Protein AF-A0A3D5SKZ5-F1 (afdb_monomer)

pLDDT: mean 75.25, std 22.49, 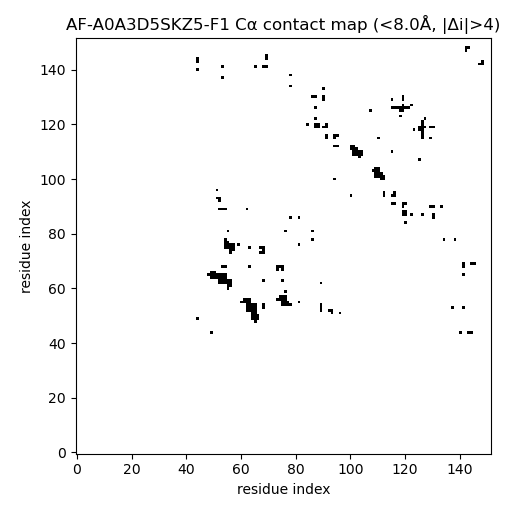range [33.94, 95.69]

Secondary structure (DSSP, 8-state):
----------------------------------TT-----PPPPPHHHHTSEEEEBTTSSSEEEHHHHH-TTS-B--TTTS-HHHHHHHHHHHHHH-TT-EEEETTTEEEEHHHHHHHHHTT-HHHHHHHHHHHHHHHHHHHHHTT-----

Structure (mmCIF, N/CA/C/O backbone):
data_AF-A0A3D5SKZ5-F1
#
_entry.id   AF-A0A3D5SKZ5-F1
#
loop_
_atom_site.group_PDB
_atom_site.id
_atom_site.type_symbol
_atom_site.label_atom_id
_atom_site.label_alt_id
_atom_site.label_comp_id
_atom_site.label_asym_id
_atom_site.label_entity_id
_atom_site.label_seq_id
_atom_site.pdbx_PDB_ins_code
_atom_site.Cartn_x
_atom_site.Cartn_y
_atom_site.Cartn_z
_atom_site.occupancy
_atom_site.B_iso_or_equiv
_atom_site.auth_seq_id
_atom_site.auth_comp_id
_atom_site.auth_asym_id
_atom_site.auth_atom_id
_atom_site.pdbx_PDB_model_num
ATOM 1 N N . MET A 1 1 ? -40.584 -4.661 64.221 1.00 37.25 1 MET A N 1
ATOM 2 C CA . MET A 1 1 ? -41.066 -5.742 65.112 1.00 37.25 1 MET A CA 1
ATOM 3 C C . MET A 1 1 ? -40.933 -7.055 64.341 1.00 37.25 1 MET A C 1
ATOM 5 O O . MET A 1 1 ? -41.457 -7.112 63.242 1.00 37.25 1 MET A O 1
ATOM 9 N N . ALA A 1 2 ? -39.900 -7.861 64.637 1.00 41.97 2 ALA A N 1
ATOM 10 C CA . ALA A 1 2 ? -39.945 -9.135 65.396 1.00 41.97 2 ALA A CA 1
ATOM 11 C C . ALA A 1 2 ? -40.747 -10.231 64.647 1.00 41.97 2 ALA A C 1
ATOM 13 O O . ALA A 1 2 ? -41.924 -10.029 64.391 1.00 41.97 2 ALA A O 1
ATOM 14 N N . THR A 1 3 ? -40.194 -11.376 64.215 1.00 48.59 3 THR A N 1
ATOM 15 C CA . THR A 1 3 ? -39.529 -12.460 64.987 1.00 48.59 3 THR A CA 1
ATOM 16 C C . THR A 1 3 ? -38.771 -13.428 64.025 1.00 48.59 3 THR A C 1
ATOM 18 O O . THR A 1 3 ? -39.201 -13.615 62.894 1.00 48.59 3 THR A O 1
ATOM 21 N N . SER A 1 4 ? -37.510 -13.820 64.297 1.00 44.94 4 SER A N 1
ATOM 22 C CA . SER A 1 4 ? -37.017 -15.093 64.916 1.00 44.94 4 SER A CA 1
ATOM 23 C C . SER A 1 4 ? -36.942 -16.322 63.965 1.00 44.94 4 SER A C 1
ATOM 25 O O . SER A 1 4 ? -37.966 -16.826 63.537 1.00 44.94 4 SER A O 1
ATOM 27 N N . SER A 1 5 ? -35.747 -16.739 63.488 1.00 42.72 5 SER A N 1
ATOM 28 C CA . SER A 1 5 ? -34.906 -17.902 63.933 1.00 42.72 5 SER A CA 1
ATOM 29 C C . SER A 1 5 ? -35.635 -19.265 64.031 1.00 42.72 5 SER A C 1
ATOM 31 O O . SER A 1 5 ? -36.656 -19.347 64.697 1.00 42.72 5 SER A O 1
ATOM 33 N N . THR A 1 6 ? -35.167 -20.408 63.479 1.00 45.56 6 THR A N 1
ATOM 34 C CA . THR A 1 6 ? -34.155 -21.357 64.053 1.00 45.56 6 THR A CA 1
ATOM 35 C C . THR A 1 6 ? -34.063 -22.617 63.129 1.00 45.56 6 THR A C 1
ATOM 37 O O . THR A 1 6 ? -35.098 -23.180 62.806 1.00 45.56 6 THR A O 1
ATOM 40 N N . LYS A 1 7 ? -32.949 -22.993 62.467 1.00 40.06 7 LYS A N 1
ATOM 41 C CA . LYS A 1 7 ? -31.819 -23.911 62.823 1.00 40.06 7 LYS A CA 1
ATOM 42 C C . LYS A 1 7 ? -32.137 -25.398 63.157 1.00 40.06 7 LYS A C 1
ATOM 44 O O . LYS A 1 7 ? -32.598 -25.674 64.255 1.00 40.06 7 LYS A O 1
ATOM 49 N N . LYS A 1 8 ? -31.675 -26.349 62.311 1.00 39.78 8 LYS A N 1
ATOM 50 C CA . LYS A 1 8 ? -30.986 -27.650 62.631 1.00 39.78 8 LYS A CA 1
ATOM 51 C C . LYS A 1 8 ? -30.703 -28.426 61.317 1.00 39.78 8 LYS A C 1
ATOM 53 O O . LYS A 1 8 ? -31.620 -28.603 60.535 1.00 39.78 8 LYS A O 1
ATOM 58 N N . LYS A 1 9 ? -29.443 -28.668 60.894 1.00 38.12 9 LYS A N 1
ATOM 59 C CA . LYS A 1 9 ? -28.519 -29.800 61.230 1.00 38.12 9 LYS A CA 1
ATOM 60 C C . LYS A 1 9 ? -29.180 -31.176 60.957 1.00 38.12 9 LYS A C 1
ATOM 62 O O . LYS A 1 9 ? -30.270 -31.385 61.455 1.00 38.12 9 LYS A O 1
ATOM 67 N N . THR A 1 10 ? -28.621 -32.140 60.203 1.00 35.72 10 THR A N 1
ATOM 68 C CA . THR A 1 10 ? -27.248 -32.707 60.249 1.00 35.72 10 THR A CA 1
ATOM 69 C C . THR A 1 10 ? -26.981 -33.694 59.079 1.00 35.72 10 THR A C 1
ATOM 71 O O . THR A 1 10 ? -27.904 -34.359 58.627 1.00 35.72 10 THR A O 1
ATOM 74 N N . LYS A 1 11 ? -25.708 -33.806 58.638 1.00 44.12 11 LYS A N 1
ATOM 75 C CA . LYS A 1 11 ? -25.110 -34.826 57.722 1.00 44.12 11 LYS A CA 1
ATOM 76 C C . LYS A 1 11 ? -25.005 -36.224 58.389 1.00 44.12 11 LYS A C 1
ATOM 78 O O . LYS A 1 11 ? -25.105 -36.259 59.615 1.00 44.12 11 LYS A O 1
ATOM 83 N N . PRO A 1 12 ? -24.729 -37.340 57.662 1.00 42.81 12 PRO A N 1
ATOM 84 C CA . PRO A 1 12 ? -23.342 -37.789 57.344 1.00 42.81 12 PRO A CA 1
ATOM 85 C C . PRO A 1 12 ? -23.191 -38.458 55.944 1.00 42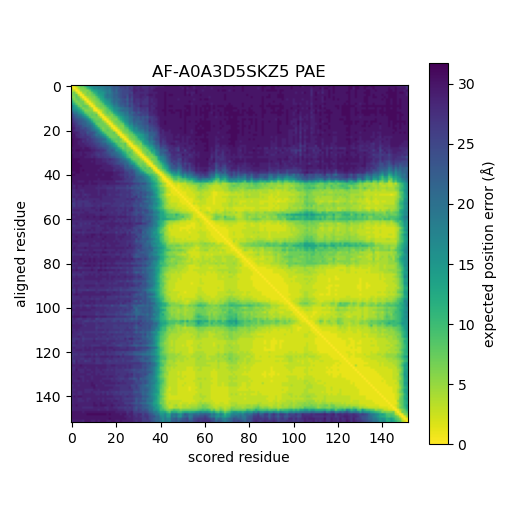.81 12 PRO A C 1
ATOM 87 O O . PRO A 1 12 ? -24.070 -39.163 55.478 1.00 42.81 12 PRO A O 1
ATOM 90 N N . SER A 1 13 ? -22.181 -38.113 55.136 1.00 34.59 13 SER A N 1
ATOM 91 C CA . SER A 1 13 ? -20.840 -38.740 55.024 1.00 34.59 13 SER A CA 1
ATOM 92 C C . SER A 1 13 ? -20.785 -40.140 54.396 1.00 34.59 13 SER A C 1
ATOM 94 O O . SER A 1 13 ? -20.974 -41.117 55.100 1.00 34.59 13 SER A O 1
ATOM 96 N N . THR A 1 14 ? -20.315 -40.217 53.146 1.00 40.47 14 THR A N 1
ATOM 97 C CA . THR A 1 14 ? -19.411 -41.249 52.577 1.00 40.47 14 THR A CA 1
ATOM 98 C C . THR A 1 14 ? -19.074 -40.818 51.143 1.00 40.47 14 THR A C 1
ATOM 100 O O . THR A 1 14 ? -19.952 -40.305 50.470 1.00 40.47 14 THR A O 1
ATOM 103 N N . LYS A 1 15 ? -17.911 -41.004 50.521 1.00 39.72 15 LYS A N 1
ATOM 104 C CA . LYS A 1 15 ? -16.526 -41.374 50.851 1.00 39.72 15 LYS A CA 1
ATOM 105 C C . LYS A 1 15 ? -15.850 -41.401 49.464 1.00 39.72 15 LYS A C 1
ATOM 107 O O . LYS A 1 15 ? -16.378 -42.094 48.609 1.00 39.72 15 LYS A O 1
ATOM 112 N N . LYS A 1 16 ? -14.657 -40.798 49.324 1.00 34.59 16 LYS A N 1
ATOM 113 C CA . LYS A 1 16 ? -13.587 -41.168 48.358 1.00 34.59 16 LYS A CA 1
ATOM 114 C C . LYS A 1 16 ? -13.929 -40.951 46.856 1.00 34.59 16 LYS A C 1
ATOM 116 O O . LYS A 1 16 ? -15.018 -41.231 46.410 1.00 34.59 16 LYS A O 1
ATOM 121 N N . ALA A 1 17 ? -13.055 -40.465 45.981 1.00 38.78 17 ALA A N 1
ATOM 122 C CA . ALA A 1 17 ? -11.609 -40.545 45.965 1.00 38.78 17 ALA A CA 1
ATOM 123 C C . ALA A 1 17 ? -11.004 -39.331 45.243 1.00 38.78 17 ALA A C 1
ATOM 125 O O . ALA A 1 17 ? -11.348 -39.021 44.106 1.00 38.78 17 ALA A O 1
ATOM 126 N N . ALA A 1 18 ? -10.029 -38.705 45.895 1.00 39.59 18 ALA A N 1
ATOM 127 C CA . ALA A 1 18 ? -8.974 -37.992 45.204 1.00 39.59 18 ALA A CA 1
ATOM 128 C C . ALA A 1 18 ? -8.088 -39.024 44.489 1.00 39.59 18 ALA A C 1
ATOM 130 O O . ALA A 1 18 ? -7.574 -39.943 45.129 1.00 39.59 18 ALA A O 1
ATOM 131 N N . LYS A 1 19 ? -7.870 -38.857 43.183 1.00 37.75 19 LYS A N 1
ATOM 132 C CA . LYS A 1 19 ? -6.723 -39.445 42.488 1.00 37.75 19 LYS A CA 1
ATOM 133 C C . LYS A 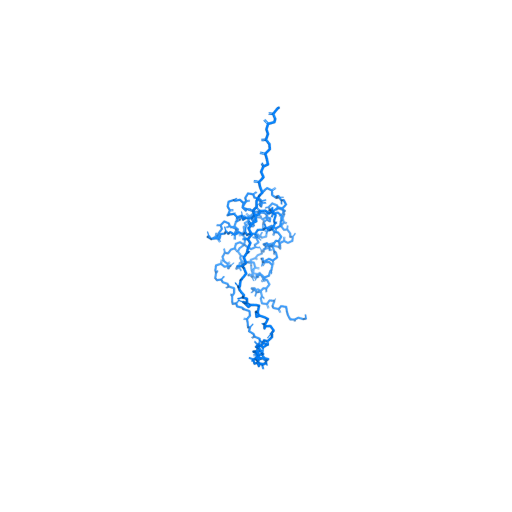1 19 ? -5.854 -38.318 41.942 1.00 37.75 19 LYS A C 1
ATOM 135 O O . LYS A 1 19 ? -6.164 -37.700 40.932 1.00 37.75 19 LYS A O 1
ATOM 140 N N . LYS A 1 20 ? -4.745 -38.086 42.647 1.00 38.53 20 LYS A N 1
ATOM 141 C CA . LYS A 1 20 ? -3.508 -37.554 42.076 1.00 38.53 20 LYS A CA 1
ATOM 142 C C . LYS A 1 20 ? -2.937 -38.591 41.101 1.00 38.53 20 LYS A C 1
ATOM 144 O O . LYS A 1 20 ? -2.773 -39.746 41.482 1.00 38.53 20 LYS A O 1
ATOM 149 N N . ALA A 1 21 ? -2.578 -38.149 39.905 1.00 39.59 21 ALA A N 1
ATOM 150 C CA . ALA A 1 21 ? -1.514 -38.712 39.071 1.00 39.59 21 ALA A CA 1
ATOM 151 C C . ALA A 1 21 ? -1.109 -37.572 38.117 1.00 39.59 21 ALA A C 1
ATOM 153 O O . ALA A 1 21 ? -1.877 -37.205 37.241 1.00 39.59 21 ALA A O 1
ATOM 154 N N . SER A 1 22 ? -0.082 -36.769 38.391 1.00 39.62 22 SER A N 1
ATOM 155 C CA . SER A 1 22 ? 1.348 -37.106 38.388 1.00 39.62 22 SER A CA 1
ATOM 156 C C . SER A 1 22 ? 1.783 -37.803 37.096 1.00 39.62 22 SER A C 1
ATOM 158 O O . SER A 1 22 ? 1.625 -39.009 36.956 1.00 39.62 22 SER A O 1
ATOM 160 N N . LYS A 1 23 ? 2.369 -36.997 36.199 1.00 38.41 23 LYS A N 1
ATOM 161 C CA . LYS A 1 23 ? 3.432 -37.314 35.230 1.00 38.41 23 LYS A CA 1
ATOM 162 C C . LYS A 1 23 ? 3.318 -38.644 34.467 1.00 38.41 23 LYS A C 1
ATOM 164 O O . LYS A 1 23 ? 3.796 -39.676 34.927 1.00 38.41 23 LYS A O 1
ATOM 169 N N . LYS A 1 24 ? 2.923 -38.550 33.196 1.00 39.31 24 LYS A N 1
ATOM 170 C CA . LYS A 1 24 ? 3.627 -39.267 32.125 1.00 39.31 24 LYS A CA 1
ATOM 171 C C . LYS A 1 24 ? 3.975 -38.292 31.012 1.00 39.31 24 LYS A C 1
ATOM 173 O O . LYS A 1 24 ? 3.153 -37.924 30.185 1.00 39.31 24 LYS A O 1
ATOM 178 N N . THR A 1 25 ? 5.226 -37.861 31.071 1.00 37.34 25 THR A N 1
ATOM 179 C CA . THR A 1 25 ? 6.003 -37.276 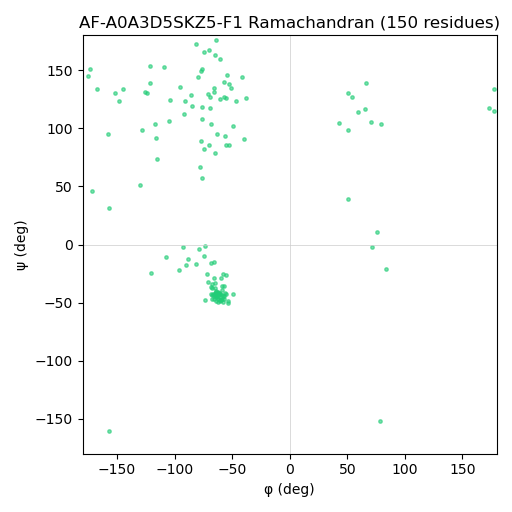29.991 1.00 37.34 25 THR A CA 1
ATOM 180 C C . THR A 1 25 ? 5.884 -38.190 28.772 1.00 37.34 25 THR A C 1
ATOM 182 O O . THR A 1 25 ? 6.503 -39.250 28.729 1.00 37.34 25 THR A O 1
ATOM 185 N N . ALA A 1 26 ? 5.055 -37.816 27.800 1.00 38.00 26 ALA A N 1
ATOM 186 C CA . ALA A 1 26 ? 5.163 -38.358 26.457 1.00 38.00 26 ALA A CA 1
ATOM 187 C C . ALA A 1 26 ? 6.345 -37.640 25.803 1.00 38.00 26 ALA A C 1
ATOM 189 O O . ALA A 1 26 ? 6.208 -36.566 25.223 1.00 38.00 26 ALA A O 1
ATOM 190 N N . THR A 1 27 ? 7.537 -38.209 25.970 1.00 41.88 27 THR A N 1
ATOM 191 C CA . THR A 1 27 ? 8.698 -37.923 25.132 1.00 41.88 27 THR A CA 1
ATOM 192 C C . THR A 1 27 ? 8.381 -38.398 23.716 1.00 41.88 27 THR A C 1
ATOM 194 O O . THR A 1 27 ? 8.811 -39.464 23.277 1.00 41.88 27 THR A O 1
ATOM 197 N N . ALA A 1 28 ? 7.603 -37.597 22.986 1.00 36.56 28 ALA A N 1
ATOM 198 C CA . ALA A 1 28 ? 7.605 -37.634 21.537 1.00 36.56 28 ALA A CA 1
ATOM 199 C C . ALA A 1 28 ? 9.011 -37.215 21.103 1.00 36.56 28 ALA A C 1
ATOM 201 O O . ALA A 1 28 ? 9.351 -36.034 21.054 1.00 36.56 28 ALA A O 1
ATOM 202 N N . LYS A 1 29 ? 9.848 -38.231 20.871 1.00 39.03 29 LYS A N 1
ATOM 203 C CA . LYS A 1 29 ? 11.060 -38.157 20.066 1.00 39.03 29 LYS A CA 1
ATOM 204 C C . LYS A 1 29 ? 10.673 -37.575 18.706 1.00 39.03 29 LYS A C 1
ATOM 206 O O . LYS A 1 29 ? 10.434 -38.318 17.760 1.00 39.03 29 LYS A O 1
ATOM 211 N N . TYR A 1 30 ? 10.644 -36.253 18.599 1.00 39.66 30 TYR A N 1
ATOM 212 C C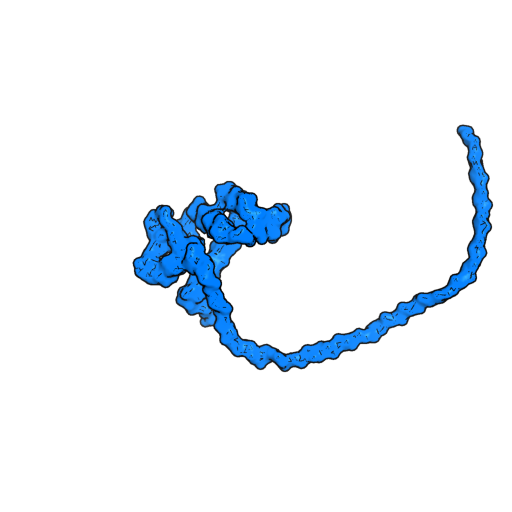A . TYR A 1 30 ? 10.945 -35.609 17.335 1.00 39.66 30 TYR A CA 1
ATOM 213 C C . TYR A 1 30 ? 12.436 -35.815 17.129 1.00 39.66 30 TYR A C 1
ATOM 215 O O . TYR A 1 30 ? 13.285 -35.050 17.579 1.00 39.66 30 TYR A O 1
ATOM 223 N N . VAL A 1 31 ? 12.737 -36.977 16.554 1.00 42.69 31 VAL A N 1
ATOM 224 C CA . VAL A 1 31 ? 14.001 -37.233 15.890 1.00 42.69 31 VAL A CA 1
ATOM 225 C C . VAL A 1 31 ? 14.277 -36.033 14.992 1.00 42.69 31 VAL A C 1
ATOM 227 O O . VAL A 1 31 ? 13.438 -35.644 14.182 1.00 42.69 31 VAL A O 1
ATOM 230 N N . ASN A 1 32 ? 15.434 -35.416 15.217 1.00 47.31 32 ASN A N 1
ATOM 231 C CA . ASN A 1 32 ? 16.028 -34.396 14.369 1.00 47.31 32 ASN A CA 1
ATOM 232 C C . ASN A 1 32 ? 16.158 -34.950 12.943 1.00 47.31 32 ASN A C 1
ATOM 234 O O . ASN A 1 32 ? 17.185 -35.505 12.571 1.00 47.31 32 ASN A O 1
ATOM 238 N N . ALA A 1 33 ? 15.090 -34.830 12.164 1.00 43.59 33 ALA A N 1
ATOM 239 C CA . ALA A 1 33 ? 14.997 -35.272 10.783 1.00 43.59 33 ALA A CA 1
ATOM 240 C C . ALA A 1 33 ? 14.444 -34.130 9.925 1.00 43.59 33 ALA A C 1
ATOM 242 O O . ALA A 1 33 ? 13.469 -34.286 9.204 1.00 43.59 33 ALA A O 1
ATOM 243 N N . ALA A 1 34 ? 15.062 -32.955 10.043 1.00 41.28 34 ALA A N 1
ATOM 244 C CA . ALA A 1 34 ? 15.003 -31.912 9.020 1.00 41.28 34 ALA A CA 1
ATOM 245 C C . ALA A 1 34 ? 16.202 -30.951 9.119 1.00 41.28 34 ALA A C 1
ATOM 247 O O . ALA A 1 34 ? 16.114 -29.785 8.752 1.00 41.28 34 ALA A O 1
ATOM 248 N N . ALA A 1 35 ? 17.366 -31.438 9.563 1.00 45.62 35 ALA A N 1
ATOM 249 C CA . ALA A 1 35 ? 18.648 -30.777 9.313 1.00 45.62 35 ALA A CA 1
ATOM 250 C C . ALA A 1 35 ? 19.077 -31.031 7.852 1.00 45.62 35 ALA A C 1
ATOM 252 O O . ALA A 1 35 ? 20.100 -31.654 7.592 1.00 45.62 35 ALA A O 1
ATOM 253 N N . LYS A 1 36 ? 18.212 -30.645 6.900 1.00 43.69 36 LYS A N 1
ATOM 254 C CA . LYS A 1 36 ? 18.483 -30.541 5.455 1.00 43.69 36 LYS A CA 1
ATOM 255 C C . LYS A 1 36 ? 17.306 -29.880 4.720 1.00 43.69 36 LYS A C 1
ATOM 257 O O . LYS A 1 36 ? 16.871 -30.355 3.675 1.00 43.69 36 LYS A O 1
ATOM 262 N N . ALA A 1 37 ? 16.783 -28.772 5.248 1.00 44.47 37 ALA A N 1
ATOM 263 C CA . ALA A 1 37 ? 16.041 -27.830 4.413 1.00 44.47 37 ALA A CA 1
ATOM 264 C C . ALA A 1 37 ? 17.074 -27.074 3.570 1.00 44.47 37 ALA A C 1
ATOM 266 O O . ALA A 1 37 ? 17.576 -26.015 3.934 1.00 44.47 37 ALA A O 1
ATOM 267 N N . GLN A 1 38 ? 17.466 -27.740 2.486 1.00 44.12 38 GLN A N 1
ATOM 268 C CA . GLN A 1 38 ? 18.083 -27.147 1.309 1.00 44.12 38 GLN A CA 1
ATOM 269 C C . GLN A 1 38 ? 17.360 -25.841 0.983 1.00 44.12 38 GLN A C 1
ATOM 271 O O . GLN A 1 38 ? 16.151 -25.775 1.192 1.00 44.12 38 GLN A O 1
ATOM 276 N N . ALA A 1 39 ? 18.104 -24.840 0.513 1.00 47.41 39 ALA A N 1
ATOM 277 C CA . ALA A 1 39 ? 17.610 -23.558 0.027 1.00 47.41 39 ALA A CA 1
ATOM 278 C C . ALA A 1 39 ? 16.315 -23.730 -0.784 1.00 47.41 39 ALA A C 1
ATOM 280 O O . ALA A 1 39 ? 16.345 -23.994 -1.981 1.00 47.41 39 ALA A O 1
ATOM 281 N N . ALA A 1 40 ? 15.174 -23.651 -0.106 1.00 48.38 40 ALA A N 1
ATOM 282 C CA . ALA A 1 40 ? 13.887 -23.644 -0.757 1.00 48.38 40 ALA A CA 1
ATOM 283 C C . ALA A 1 40 ? 13.772 -22.234 -1.313 1.00 48.38 40 ALA A C 1
ATOM 285 O O . ALA A 1 40 ? 13.671 -21.280 -0.535 1.00 48.38 40 ALA A O 1
ATOM 286 N N . GLU A 1 41 ? 13.888 -22.108 -2.637 1.00 52.69 41 GLU A N 1
ATOM 287 C CA . GLU A 1 41 ? 13.520 -20.893 -3.355 1.00 52.69 41 GLU A CA 1
ATOM 288 C C . GLU A 1 41 ? 12.264 -20.314 -2.707 1.00 52.69 41 GLU A C 1
ATOM 290 O O . GLU A 1 41 ? 11.274 -21.020 -2.486 1.00 52.69 41 GLU A O 1
ATOM 295 N N . ALA A 1 42 ? 12.334 -19.039 -2.323 1.00 57.22 42 ALA A N 1
ATOM 296 C CA . ALA A 1 42 ? 11.188 -18.356 -1.755 1.00 57.22 42 ALA A CA 1
ATOM 297 C C . ALA A 1 42 ? 9.990 -18.566 -2.699 1.00 57.22 42 ALA A C 1
ATOM 299 O O . ALA A 1 42 ? 10.159 -18.398 -3.908 1.00 57.22 42 ALA A O 1
ATOM 300 N N . PRO A 1 43 ? 8.792 -18.911 -2.187 1.00 62.47 43 PRO A N 1
ATOM 301 C CA . PRO A 1 43 ? 7.661 -19.273 -3.037 1.00 62.47 43 PRO A CA 1
ATOM 302 C C . PRO A 1 43 ? 7.417 -18.172 -4.074 1.00 62.47 43 PRO A C 1
ATOM 304 O O . PRO A 1 43 ? 7.508 -17.000 -3.699 1.00 62.47 43 PRO A O 1
ATOM 307 N N . PRO A 1 44 ? 7.139 -18.491 -5.345 1.00 77.19 44 PRO A N 1
ATOM 308 C CA . PRO A 1 44 ? 7.000 -17.484 -6.392 1.00 77.19 44 PRO A CA 1
ATOM 309 C C . PRO A 1 44 ? 5.963 -16.421 -6.004 1.00 77.19 44 PRO A C 1
ATOM 311 O O . PRO A 1 44 ? 4.998 -16.698 -5.286 1.00 77.19 44 PRO A O 1
ATOM 314 N N . ILE A 1 45 ? 6.198 -15.175 -6.423 1.00 82.69 45 ILE A N 1
ATOM 315 C CA . ILE A 1 45 ? 5.256 -14.074 -6.189 1.00 82.69 45 ILE A CA 1
ATOM 316 C C . ILE A 1 45 ? 3.933 -14.441 -6.880 1.00 82.69 45 ILE A C 1
ATOM 318 O O . ILE A 1 45 ? 3.968 -14.730 -8.076 1.00 82.69 45 ILE A O 1
ATOM 322 N N . PRO A 1 46 ? 2.785 -14.446 -6.171 1.00 85.88 46 PRO A N 1
ATOM 323 C CA . PRO A 1 46 ? 1.503 -14.791 -6.779 1.00 85.88 46 PRO A CA 1
ATOM 324 C C . PRO A 1 46 ? 1.184 -13.886 -7.971 1.00 85.88 46 PRO A C 1
ATOM 326 O O . PRO A 1 46 ? 1.361 -12.675 -7.860 1.00 85.88 46 PRO A O 1
ATOM 329 N N . ASP A 1 47 ? 0.623 -14.440 -9.050 1.00 85.31 47 ASP A N 1
ATOM 330 C CA . ASP A 1 47 ? 0.324 -13.702 -10.292 1.00 85.31 47 ASP A CA 1
ATOM 331 C C . ASP A 1 47 ? -0.424 -12.388 -10.042 1.00 85.31 47 ASP A C 1
ATOM 333 O O . ASP A 1 47 ? -0.053 -11.337 -10.549 1.00 85.31 47 ASP A O 1
ATOM 337 N N . ARG A 1 48 ? -1.413 -12.414 -9.142 1.00 87.06 48 ARG A N 1
ATOM 338 C CA . ARG A 1 48 ? -2.207 -11.229 -8.788 1.00 87.06 48 ARG A CA 1
ATOM 339 C C . ARG A 1 48 ? -1.383 -10.077 -8.210 1.00 87.06 48 ARG A C 1
ATOM 341 O O . ARG A 1 48 ? -1.803 -8.938 -8.333 1.00 87.06 48 ARG A O 1
ATOM 348 N N . GLN A 1 49 ? -0.259 -10.349 -7.543 1.00 87.75 49 GLN A N 1
ATOM 349 C CA . GLN A 1 49 ? 0.589 -9.300 -6.961 1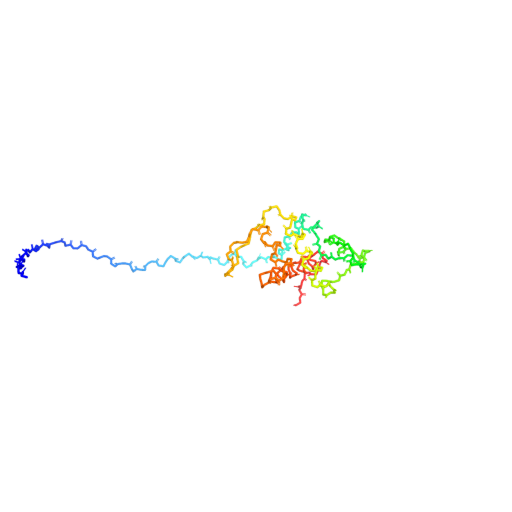.00 87.75 49 GLN A CA 1
ATOM 350 C C . GLN A 1 49 ? 1.350 -8.516 -8.031 1.00 87.75 49 GLN A C 1
ATOM 352 O O . GLN A 1 49 ? 1.670 -7.354 -7.796 1.00 87.75 49 GLN A O 1
ATOM 357 N N . TRP A 1 50 ? 1.603 -9.123 -9.194 1.00 89.25 50 TRP A N 1
ATOM 358 C CA . TRP A 1 50 ? 2.260 -8.459 -10.319 1.00 89.25 50 TRP A CA 1
ATOM 359 C C . TRP A 1 50 ? 1.423 -7.321 -10.896 1.00 89.25 50 TRP A C 1
ATOM 361 O O . TRP A 1 50 ? 1.971 -6.297 -11.298 1.00 89.25 50 TRP A O 1
ATOM 371 N N . ASP A 1 51 ? 0.102 -7.475 -10.865 1.00 90.81 51 ASP A N 1
ATOM 372 C CA . ASP A 1 51 ? -0.838 -6.509 -11.434 1.00 90.81 51 ASP A CA 1
ATOM 373 C C . ASP A 1 51 ? -1.316 -5.472 -10.399 1.00 90.81 51 ASP A C 1
ATOM 375 O O . ASP A 1 51 ? -2.084 -4.568 -10.726 1.00 90.81 51 ASP A O 1
ATOM 379 N N . LEU A 1 52 ? -0.876 -5.579 -9.138 1.00 91.38 52 LEU A N 1
ATOM 380 C CA . LEU A 1 52 ? -1.219 -4.591 -8.119 1.00 91.38 52 LEU A CA 1
ATOM 381 C C . LEU A 1 52 ? -0.339 -3.337 -8.239 1.00 91.38 52 LEU A C 1
ATOM 383 O O . LEU A 1 52 ? 0.866 -3.458 -8.483 1.00 91.38 52 LEU A O 1
ATOM 387 N N . PRO A 1 53 ? -0.904 -2.143 -7.970 1.00 93.06 53 PRO A N 1
ATOM 388 C CA . PRO A 1 53 ? -0.138 -0.904 -7.895 1.00 93.06 53 PRO A CA 1
ATOM 389 C C . PRO A 1 53 ? 0.996 -1.034 -6.880 1.00 93.06 53 PRO A C 1
ATOM 391 O O . PRO A 1 53 ? 0.742 -1.405 -5.739 1.00 93.06 53 PRO A O 1
ATOM 394 N N . ALA A 1 54 ? 2.233 -0.754 -7.264 1.00 92.12 54 ALA A N 1
ATOM 395 C CA . ALA A 1 54 ? 3.410 -0.855 -6.405 1.00 92.12 54 ALA A CA 1
ATOM 396 C C . ALA A 1 54 ? 4.143 0.483 -6.245 1.00 92.12 54 ALA A C 1
ATOM 398 O O . ALA A 1 54 ? 4.806 0.671 -5.233 1.00 92.12 54 ALA A O 1
ATOM 399 N N . SER A 1 55 ? 4.010 1.417 -7.188 1.00 92.25 55 SER A N 1
ATOM 400 C CA . SER A 1 55 ? 4.539 2.779 -7.055 1.00 92.25 55 SER A CA 1
ATOM 401 C C . SER A 1 55 ? 3.784 3.753 -7.971 1.00 92.25 55 SER A C 1
ATOM 403 O O . SER A 1 55 ? 2.671 3.454 -8.398 1.00 92.25 55 SER A O 1
ATOM 405 N N . TYR A 1 56 ? 4.376 4.907 -8.271 1.00 91.94 56 TYR A N 1
ATOM 406 C CA . TYR A 1 56 ? 3.965 5.813 -9.342 1.00 91.94 56 TYR A CA 1
ATOM 407 C C . TYR A 1 56 ? 4.991 5.799 -10.480 1.00 91.94 56 TYR A C 1
ATOM 409 O O . TYR A 1 56 ? 6.179 5.556 -10.253 1.00 91.94 56 TYR A O 1
ATOM 417 N N . CYS A 1 57 ? 4.542 6.086 -11.700 1.00 90.94 57 CYS A N 1
ATOM 418 C CA . CYS A 1 57 ? 5.420 6.443 -12.814 1.00 90.94 57 CYS A CA 1
ATOM 419 C C . CYS A 1 57 ? 6.203 7.722 -12.477 1.00 90.94 57 CYS A C 1
ATOM 421 O O . CYS A 1 57 ? 5.779 8.496 -11.619 1.00 90.94 57 CYS A O 1
ATOM 423 N N . ALA A 1 58 ? 7.323 7.970 -13.159 1.00 87.25 58 ALA A N 1
ATOM 424 C CA . ALA A 1 58 ? 8.196 9.118 -12.888 1.00 87.25 58 ALA A CA 1
ATOM 425 C C . ALA A 1 58 ? 7.492 10.489 -12.930 1.00 87.25 58 ALA A C 1
ATOM 427 O O . ALA A 1 58 ? 7.911 11.407 -12.229 1.00 87.25 58 ALA A O 1
ATOM 428 N N . ASP A 1 59 ? 6.396 10.613 -13.683 1.00 84.88 59 ASP A N 1
ATOM 429 C CA . ASP A 1 59 ? 5.590 11.838 -13.751 1.00 84.88 59 ASP A CA 1
ATOM 430 C C . ASP A 1 59 ? 4.728 12.081 -12.495 1.00 84.88 59 ASP A C 1
ATOM 432 O O . ASP A 1 59 ? 4.097 13.128 -12.368 1.00 84.88 59 ASP A O 1
ATOM 436 N N . GLY A 1 60 ? 4.629 11.107 -11.583 1.00 82.12 60 GLY A N 1
ATOM 437 C CA . GLY A 1 60 ? 3.870 11.207 -10.331 1.00 82.12 60 GLY A CA 1
ATOM 438 C C . GLY A 1 60 ? 2.343 11.199 -10.479 1.00 82.12 60 GLY A C 1
ATOM 439 O O . GLY A 1 60 ? 1.642 11.202 -9.467 1.00 82.12 60 GLY A O 1
ATOM 440 N N . ASN A 1 61 ? 1.825 11.150 -11.710 1.00 83.62 61 ASN A N 1
ATOM 441 C CA . ASN A 1 61 ? 0.388 11.209 -12.011 1.00 83.62 61 ASN A CA 1
ATOM 442 C C . ASN A 1 61 ? -0.280 9.843 -12.204 1.00 83.62 61 ASN A C 1
ATOM 444 O O . ASN A 1 61 ? -1.499 9.739 -12.088 1.00 83.62 61 ASN A O 1
ATOM 448 N N . GLN A 1 62 ? 0.488 8.803 -12.527 1.00 89.44 62 GLN A N 1
ATOM 449 C CA . GLN A 1 62 ? -0.046 7.474 -12.813 1.00 89.44 62 GLN A CA 1
ATOM 450 C C . GLN A 1 62 ? 0.546 6.445 -11.857 1.00 89.44 62 GLN A C 1
ATOM 452 O O . GLN A 1 62 ? 1.742 6.466 -11.579 1.00 89.44 62 GLN A O 1
ATOM 457 N N . LEU A 1 63 ? -0.298 5.530 -11.378 1.00 91.94 63 LEU A N 1
ATOM 458 C CA . LEU A 1 63 ? 0.132 4.375 -10.599 1.00 91.94 63 LEU A CA 1
ATOM 459 C C . LEU A 1 63 ? 0.869 3.380 -11.500 1.00 91.94 63 LEU A C 1
ATOM 461 O O . LEU A 1 63 ? 0.340 2.970 -12.531 1.00 91.94 63 LEU A O 1
ATOM 465 N N . ALA A 1 64 ? 2.052 2.968 -11.062 1.00 91.88 64 ALA A N 1
ATOM 466 C CA . ALA A 1 64 ? 2.838 1.904 -11.661 1.00 91.88 64 ALA A CA 1
ATOM 467 C C . ALA A 1 64 ? 2.576 0.582 -10.929 1.00 91.88 64 ALA A C 1
ATOM 469 O O . ALA A 1 64 ? 2.553 0.517 -9.696 1.00 91.88 64 ALA A O 1
ATOM 470 N N . THR A 1 65 ? 2.388 -0.484 -11.689 1.00 93.50 65 THR A N 1
ATOM 471 C CA . THR A 1 65 ? 2.253 -1.867 -11.226 1.00 93.50 65 THR A CA 1
ATOM 472 C C . THR A 1 65 ? 3.595 -2.454 -10.797 1.00 93.50 65 THR A C 1
ATOM 474 O O . THR A 1 65 ? 4.660 -1.926 -11.112 1.00 93.50 65 THR A O 1
ATOM 477 N N . LEU A 1 66 ? 3.570 -3.588 -10.093 1.00 90.94 66 LEU A N 1
ATOM 478 C CA . LEU A 1 66 ? 4.803 -4.289 -9.728 1.00 90.94 66 LEU A CA 1
ATOM 479 C C . LEU A 1 66 ? 5.635 -4.695 -10.959 1.00 90.94 66 LEU A C 1
ATOM 481 O O . LEU A 1 66 ? 6.859 -4.645 -10.889 1.00 90.94 66 LEU A O 1
ATOM 485 N N . ARG A 1 67 ? 4.996 -5.067 -12.079 1.00 90.12 67 ARG A N 1
ATOM 486 C CA . ARG A 1 67 ? 5.705 -5.381 -13.335 1.00 90.12 67 ARG A CA 1
ATOM 487 C C . ARG A 1 67 ? 6.509 -4.186 -13.840 1.00 90.12 67 ARG A C 1
ATOM 489 O O . ARG A 1 67 ? 7.678 -4.339 -14.162 1.00 90.12 67 ARG A O 1
ATOM 496 N N . GLU A 1 68 ? 5.882 -3.016 -13.864 1.00 90.38 68 GLU A N 1
ATOM 497 C CA . GLU A 1 68 ? 6.494 -1.770 -14.335 1.00 90.38 68 GLU A CA 1
ATOM 498 C C . GLU A 1 68 ? 7.611 -1.300 -13.403 1.00 90.38 68 GLU A C 1
ATOM 500 O O . GLU A 1 68 ? 8.643 -0.844 -13.870 1.00 90.38 68 GLU A O 1
ATOM 505 N N . VAL A 1 69 ? 7.455 -1.467 -12.087 1.00 89.25 69 VAL A N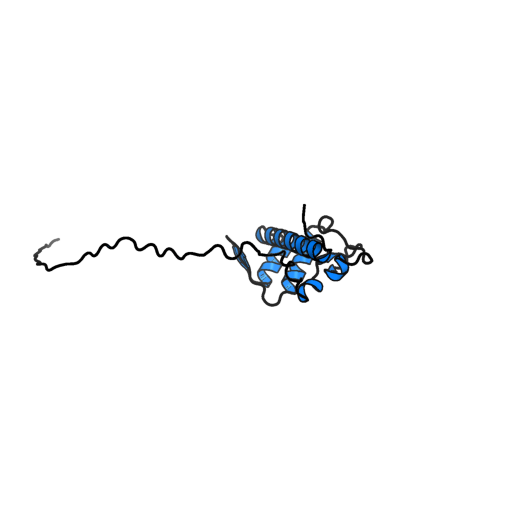 1
ATOM 506 C CA . VAL A 1 69 ? 8.492 -1.087 -11.110 1.00 89.25 69 VAL A CA 1
ATOM 507 C C . VAL A 1 69 ? 9.767 -1.930 -11.246 1.00 89.25 69 VAL A C 1
ATOM 509 O O . VAL A 1 69 ? 10.851 -1.463 -10.910 1.00 89.25 69 VAL A O 1
ATOM 512 N N . VAL A 1 70 ? 9.653 -3.174 -11.712 1.00 87.81 70 VAL A N 1
ATOM 513 C CA . VAL A 1 70 ? 10.799 -4.084 -11.891 1.00 87.81 70 VAL A CA 1
ATOM 514 C C . VAL A 1 70 ? 11.409 -3.956 -13.292 1.00 87.81 70 VAL A C 1
ATOM 516 O O . VAL A 1 70 ? 12.551 -4.365 -13.500 1.00 87.81 70 VAL A O 1
ATOM 519 N N . ASP A 1 71 ? 10.679 -3.383 -14.252 1.00 85.94 71 ASP A N 1
ATOM 520 C CA . ASP A 1 71 ? 11.167 -3.170 -15.612 1.00 85.94 71 ASP A CA 1
ATOM 521 C C . ASP A 1 71 ? 12.148 -1.981 -15.656 1.00 85.94 71 ASP A C 1
ATOM 523 O O . ASP A 1 71 ? 11.754 -0.847 -15.380 1.00 85.94 71 ASP A O 1
ATOM 527 N N . PRO A 1 72 ? 13.421 -2.186 -16.048 1.00 82.44 72 PRO A N 1
ATOM 528 C CA . PRO A 1 72 ? 14.399 -1.101 -16.127 1.00 82.44 72 PRO A CA 1
ATOM 529 C C . PRO A 1 72 ? 14.065 -0.045 -17.194 1.00 82.44 72 PRO A C 1
ATOM 531 O O . PRO A 1 72 ? 14.656 1.033 -17.183 1.00 82.44 72 PRO A O 1
ATOM 534 N N . ASN A 1 73 ? 13.154 -0.340 -18.127 1.00 84.88 73 ASN A N 1
ATOM 535 C CA . ASN A 1 73 ? 12.755 0.583 -19.191 1.00 84.88 73 ASN A CA 1
ATOM 536 C C . ASN A 1 73 ? 11.606 1.509 -18.782 1.00 84.88 73 ASN A C 1
ATOM 538 O O . ASN A 1 73 ? 11.325 2.469 -19.501 1.00 84.88 73 ASN A O 1
ATOM 542 N N . VAL A 1 74 ? 10.934 1.233 -17.659 1.00 84.69 74 VAL A N 1
ATOM 543 C CA . VAL A 1 74 ? 9.816 2.044 -17.178 1.00 84.69 74 VAL A CA 1
ATOM 544 C C . VAL A 1 74 ? 10.295 2.889 -15.996 1.00 84.69 74 VAL A C 1
ATOM 546 O O . VAL A 1 74 ? 10.512 2.366 -14.902 1.00 84.69 74 VAL A O 1
ATOM 549 N N . PRO A 1 75 ? 10.484 4.207 -16.178 1.00 85.81 75 PRO A N 1
ATOM 550 C CA . PRO A 1 75 ? 10.928 5.062 -15.090 1.00 85.81 75 PRO A CA 1
ATOM 551 C C . PRO A 1 75 ? 9.804 5.191 -14.051 1.00 85.81 75 PRO A C 1
ATOM 553 O O . PRO A 1 75 ? 8.720 5.710 -14.329 1.00 85.81 75 PRO A O 1
ATOM 556 N N . THR A 1 76 ? 10.071 4.712 -12.838 1.00 89.94 76 THR A N 1
ATOM 557 C CA . THR A 1 76 ? 9.143 4.751 -11.701 1.00 89.94 76 THR A CA 1
ATOM 558 C C . THR A 1 76 ? 9.758 5.500 -10.525 1.00 89.94 76 THR A C 1
ATOM 560 O O . THR A 1 76 ? 10.977 5.587 -10.385 1.00 89.94 76 THR A O 1
ATOM 563 N N . MET A 1 77 ? 8.905 6.076 -9.681 1.00 87.94 77 MET A N 1
ATOM 564 C CA . MET A 1 77 ? 9.329 6.724 -8.444 1.00 87.94 77 MET A CA 1
ATOM 565 C C . MET A 1 77 ? 9.645 5.673 -7.381 1.00 87.94 77 MET A C 1
ATOM 567 O O . MET A 1 77 ? 9.004 4.622 -7.305 1.00 87.94 77 MET A O 1
ATOM 571 N N . SER A 1 78 ? 10.585 5.973 -6.493 1.00 85.69 78 SER A N 1
ATOM 572 C CA . SER A 1 78 ? 10.782 5.180 -5.284 1.00 85.69 78 SER A CA 1
ATOM 573 C C . SER A 1 78 ? 9.692 5.486 -4.251 1.00 85.69 78 SER A C 1
ATOM 575 O O . SER A 1 78 ? 9.196 6.608 -4.146 1.00 85.69 78 SER A O 1
ATOM 577 N N . LEU A 1 79 ? 9.350 4.509 -3.404 1.00 84.25 79 LEU A N 1
ATOM 578 C CA . LEU A 1 79 ? 8.357 4.714 -2.337 1.00 84.25 79 LEU A CA 1
ATOM 579 C C . LEU A 1 79 ? 8.733 5.847 -1.365 1.00 84.25 79 LEU A C 1
ATOM 581 O O . LEU A 1 79 ? 7.857 6.444 -0.735 1.00 84.25 79 LEU A O 1
ATOM 585 N N . SER A 1 80 ? 10.028 6.140 -1.234 1.00 84.56 80 SER A N 1
ATOM 586 C CA . SER A 1 80 ? 10.544 7.223 -0.396 1.00 84.56 80 SER A CA 1
ATOM 587 C C . SER A 1 80 ? 10.229 8.606 -0.965 1.00 84.56 80 SER A C 1
ATOM 589 O O . SER A 1 80 ? 10.000 9.527 -0.184 1.00 84.56 80 SER A O 1
ATOM 591 N N . GLU A 1 81 ? 10.168 8.739 -2.290 1.00 87.56 81 GLU A N 1
ATOM 592 C CA . GLU A 1 81 ? 9.884 9.997 -2.997 1.00 87.56 81 GLU A CA 1
ATOM 593 C C . GLU A 1 81 ? 8.387 10.319 -3.055 1.00 87.56 81 GLU A C 1
ATOM 595 O O . GLU A 1 81 ? 8.014 11.464 -3.294 1.00 87.56 81 GLU A O 1
ATOM 600 N N . LEU A 1 82 ? 7.523 9.331 -2.803 1.00 89.12 82 LEU A N 1
ATOM 601 C CA . LEU A 1 82 ? 6.078 9.537 -2.795 1.00 89.12 82 LEU A CA 1
ATOM 602 C C . LEU A 1 82 ? 5.655 10.459 -1.650 1.00 89.12 82 LEU A C 1
ATOM 604 O O . LEU A 1 82 ? 6.048 10.258 -0.493 1.00 89.12 82 LEU A O 1
ATOM 608 N N . SER A 1 83 ? 4.777 11.411 -1.964 1.00 91.44 83 SER A N 1
ATOM 609 C CA . SER A 1 83 ? 4.105 12.247 -0.970 1.00 91.44 83 SER A CA 1
ATOM 610 C C . SER A 1 83 ? 3.186 11.422 -0.065 1.00 91.44 83 SER A C 1
ATOM 612 O O . SER A 1 83 ? 2.799 10.295 -0.375 1.00 91.44 83 SER A O 1
ATOM 614 N N . GLN A 1 84 ? 2.802 11.990 1.075 1.00 90.94 84 GLN A N 1
ATOM 615 C CA . GLN A 1 84 ? 1.887 11.333 2.007 1.00 90.94 84 GLN A CA 1
ATOM 616 C C . GLN A 1 84 ? 0.554 10.940 1.350 1.00 90.94 84 GLN A C 1
ATOM 618 O O . GLN A 1 84 ? 0.053 9.841 1.587 1.00 90.94 84 GLN A O 1
ATOM 623 N N . GLU A 1 85 ? 0.004 11.825 0.522 1.00 91.62 85 GLU A N 1
ATOM 624 C CA . GLU A 1 85 ? -1.268 11.613 -0.169 1.00 91.62 85 GLU A CA 1
ATOM 625 C C . GLU A 1 85 ? -1.148 10.502 -1.212 1.00 91.62 85 GLU A C 1
ATOM 627 O O . GLU A 1 85 ? -1.937 9.562 -1.184 1.00 91.62 85 GLU A O 1
ATOM 632 N N . GLN A 1 86 ? -0.092 10.524 -2.033 1.00 92.81 86 GLN A N 1
ATOM 633 C CA . GLN A 1 86 ? 0.194 9.456 -2.999 1.00 92.81 86 GLN A CA 1
ATOM 634 C C . GLN A 1 86 ? 0.378 8.097 -2.315 1.00 92.81 86 GLN A C 1
ATOM 636 O O . GLN A 1 86 ? -0.087 7.070 -2.802 1.00 92.81 86 GLN A O 1
ATOM 641 N N . ARG A 1 87 ? 1.030 8.062 -1.147 1.00 93.06 87 ARG A N 1
ATOM 642 C CA . ARG A 1 87 ? 1.188 6.826 -0.365 1.00 93.06 87 ARG A CA 1
ATOM 643 C C . ARG A 1 87 ? -0.159 6.295 0.115 1.00 93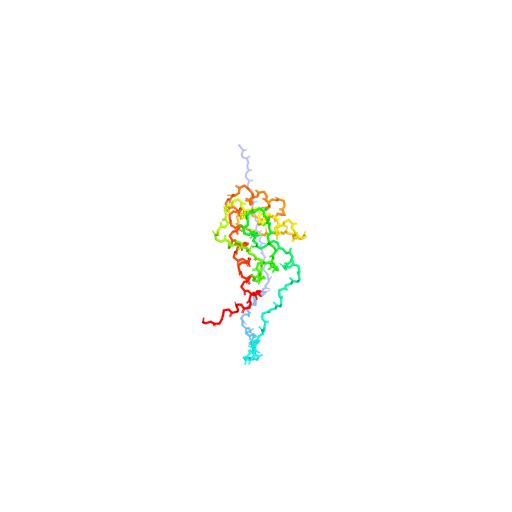.06 87 ARG A C 1
ATOM 645 O O . ARG A 1 87 ? -0.401 5.095 0.020 1.00 93.06 87 ARG A O 1
ATOM 652 N N . ALA A 1 88 ? -1.015 7.170 0.638 1.00 93.50 88 ALA A N 1
ATOM 653 C CA . ALA A 1 88 ? -2.351 6.794 1.084 1.00 93.50 88 ALA A CA 1
ATOM 654 C C . ALA A 1 88 ? -3.213 6.305 -0.090 1.00 93.50 88 ALA A C 1
ATOM 656 O O . ALA A 1 88 ? -3.844 5.256 0.017 1.00 93.50 88 ALA A O 1
ATOM 657 N N . GLU A 1 89 ? -3.177 7.003 -1.224 1.00 94.56 89 GLU A N 1
ATOM 658 C CA . GLU A 1 89 ? -3.900 6.623 -2.438 1.00 94.56 89 GLU A CA 1
ATOM 659 C C . GLU A 1 89 ? -3.431 5.266 -2.982 1.00 94.56 89 GLU A C 1
ATOM 661 O O . GLU A 1 89 ? -4.257 4.385 -3.233 1.00 94.56 89 GLU A O 1
ATOM 666 N N . LEU A 1 90 ? -2.115 5.052 -3.084 1.00 94.62 90 LEU A N 1
ATOM 667 C CA . LEU A 1 90 ? -1.520 3.777 -3.490 1.00 94.62 90 LEU A CA 1
ATOM 668 C C . LEU A 1 90 ? -2.042 2.625 -2.622 1.00 94.62 90 LEU A C 1
ATOM 670 O O . LEU A 1 90 ? -2.490 1.598 -3.134 1.00 94.62 90 LEU A O 1
ATOM 674 N N . VAL A 1 91 ? -2.019 2.801 -1.299 1.00 94.56 91 VAL A N 1
ATOM 675 C CA . VAL A 1 91 ? -2.498 1.790 -0.348 1.00 94.56 91 VAL A CA 1
ATOM 676 C C . VAL A 1 91 ? -4.004 1.577 -0.484 1.00 94.56 91 VAL A C 1
ATOM 678 O O . VAL A 1 91 ? -4.452 0.432 -0.536 1.00 94.56 91 VAL A O 1
ATOM 681 N N . ALA A 1 92 ? -4.794 2.645 -0.599 1.00 95.00 92 ALA A N 1
ATOM 682 C CA . ALA A 1 92 ? -6.238 2.551 -0.788 1.00 95.00 92 ALA A CA 1
ATOM 683 C C . ALA A 1 92 ? -6.589 1.757 -2.055 1.00 9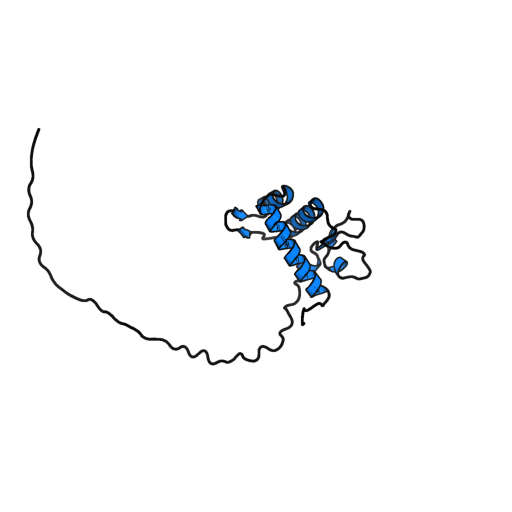5.00 92 ALA A C 1
ATOM 685 O O . ALA A 1 92 ? -7.430 0.859 -2.000 1.00 95.00 92 ALA A O 1
ATOM 686 N N . LYS A 1 93 ? -5.889 2.008 -3.167 1.00 94.56 93 LYS A N 1
ATOM 687 C CA . LYS A 1 93 ? -6.071 1.286 -4.435 1.00 94.56 93 LYS A CA 1
ATOM 688 C C . LYS A 1 93 ? -5.687 -0.186 -4.335 1.00 94.56 93 LYS A C 1
ATOM 690 O O . LYS A 1 93 ? -6.382 -1.047 -4.875 1.00 94.56 93 LYS A O 1
ATOM 695 N N . ARG A 1 94 ? -4.629 -0.507 -3.589 1.00 93.88 94 ARG A N 1
ATOM 696 C CA . ARG A 1 94 ? -4.251 -1.902 -3.314 1.00 93.88 94 ARG A CA 1
ATOM 697 C C . ARG A 1 94 ? -5.285 -2.623 -2.450 1.00 93.88 94 ARG A C 1
ATOM 699 O O . ARG A 1 94 ? -5.626 -3.763 -2.754 1.00 93.88 94 ARG A O 1
ATOM 706 N N . ILE A 1 95 ? -5.813 -1.972 -1.411 1.00 92.56 95 ILE A N 1
ATOM 707 C CA . ILE A 1 95 ? -6.889 -2.516 -0.564 1.00 92.56 95 ILE A CA 1
ATOM 708 C C . ILE A 1 95 ? -8.170 -2.728 -1.387 1.00 92.56 95 ILE A C 1
ATOM 710 O O . ILE A 1 95 ? -8.838 -3.757 -1.258 1.00 92.56 95 ILE A O 1
ATOM 714 N N . GLU A 1 96 ? -8.500 -1.780 -2.267 1.00 93.12 96 GLU A N 1
ATOM 715 C CA . GLU A 1 96 ? -9.657 -1.842 -3.164 1.00 93.12 96 GLU A CA 1
ATOM 716 C C . GLU A 1 96 ? -9.598 -3.077 -4.079 1.00 93.12 96 GLU A C 1
ATOM 718 O O . GLU A 1 96 ? -10.570 -3.840 -4.147 1.00 93.12 96 GLU A O 1
ATOM 723 N N . ALA A 1 97 ? -8.433 -3.329 -4.687 1.00 90.25 97 ALA A N 1
ATOM 724 C CA . ALA A 1 97 ? -8.187 -4.441 -5.606 1.00 90.25 97 ALA A CA 1
ATOM 725 C C . ALA A 1 97 ? -8.197 -5.837 -4.946 1.00 90.25 97 ALA A C 1
ATOM 727 O O . ALA A 1 97 ? -8.325 -6.853 -5.632 1.00 90.25 97 ALA A O 1
ATOM 728 N N . GLN A 1 98 ? -8.092 -5.928 -3.617 1.00 88.81 98 GLN A N 1
ATOM 729 C CA . GLN A 1 98 ? -8.117 -7.209 -2.907 1.00 88.81 98 GLN A CA 1
ATOM 730 C C . GLN A 1 98 ? -9.562 -7.655 -2.623 1.00 88.81 98 GLN A C 1
ATOM 732 O O . GLN A 1 98 ? -10.279 -6.965 -1.903 1.00 88.81 98 GLN A O 1
ATOM 737 N N . PRO A 1 99 ? -10.043 -8.809 -3.126 1.00 85.06 99 PRO A N 1
ATOM 738 C CA . PRO A 1 99 ? -11.458 -9.182 -3.019 1.00 85.06 99 PRO A CA 1
ATOM 739 C C . PRO A 1 99 ? -11.923 -9.419 -1.573 1.00 85.06 99 PRO A C 1
ATOM 741 O O . PRO A 1 99 ? -12.984 -8.935 -1.193 1.00 85.06 99 PRO A O 1
ATOM 744 N N . ASN A 1 100 ? -11.106 -10.084 -0.753 1.00 86.31 100 ASN A N 1
ATOM 745 C CA . ASN A 1 100 ? -11.429 -10.436 0.632 1.00 86.31 100 ASN A CA 1
ATOM 746 C C . ASN A 1 100 ? -10.490 -9.711 1.599 1.00 86.31 100 ASN A C 1
ATOM 748 O O . ASN A 1 100 ? -9.576 -10.316 2.156 1.00 86.31 100 ASN A O 1
ATOM 752 N N . PHE A 1 101 ? -10.690 -8.403 1.766 1.00 89.06 101 PHE A N 1
ATOM 753 C CA . PHE A 1 101 ? -9.890 -7.608 2.693 1.00 89.06 101 PHE A CA 1
ATOM 754 C C . PHE A 1 101 ? -10.550 -7.552 4.073 1.00 89.06 101 PHE A C 1
ATOM 756 O O . PHE A 1 101 ? -11.605 -6.936 4.244 1.00 89.06 101 PHE A O 1
ATOM 763 N N . GLN A 1 102 ? -9.909 -8.181 5.056 1.00 89.88 102 GLN A N 1
ATOM 764 C CA . GLN A 1 102 ? -10.277 -8.067 6.460 1.00 89.88 102 GLN A CA 1
ATOM 765 C C . GLN A 1 102 ? -9.023 -8.191 7.328 1.00 89.88 102 GLN A C 1
ATOM 767 O O . GLN A 1 102 ? -8.296 -9.180 7.239 1.00 89.88 102 GLN A O 1
ATOM 772 N N . ILE A 1 103 ? -8.767 -7.188 8.168 1.00 89.06 103 ILE A N 1
ATOM 773 C CA . ILE A 1 103 ? -7.607 -7.160 9.065 1.00 89.06 103 ILE A CA 1
ATOM 774 C C . ILE A 1 103 ? -8.079 -6.983 10.501 1.00 89.06 103 ILE A C 1
ATOM 776 O O . ILE A 1 103 ? -8.851 -6.080 10.808 1.00 89.06 103 ILE A O 1
ATOM 780 N N . ALA A 1 104 ? -7.583 -7.829 11.399 1.00 91.00 104 ALA A N 1
ATOM 781 C CA . ALA A 1 104 ? -7.726 -7.627 12.832 1.00 91.00 104 ALA A CA 1
ATOM 782 C C . ALA A 1 104 ? -6.520 -6.841 13.351 1.00 91.00 104 ALA A C 1
ATOM 784 O O . ALA A 1 104 ? -5.379 -7.273 13.191 1.00 91.00 104 ALA A O 1
ATOM 785 N N . MET A 1 105 ? -6.771 -5.702 13.994 1.00 88.81 105 MET A N 1
ATOM 786 C CA . MET A 1 105 ? -5.723 -4.866 14.564 1.00 88.81 105 MET A CA 1
ATOM 787 C C . MET A 1 105 ? -5.986 -4.598 16.046 1.00 88.81 105 MET A C 1
ATOM 789 O O . MET A 1 105 ? -7.086 -4.213 16.453 1.00 88.81 105 MET A O 1
ATOM 793 N N . ILE A 1 106 ? -4.954 -4.806 16.868 1.00 87.06 106 ILE A N 1
ATOM 794 C CA . ILE A 1 106 ? -5.025 -4.613 18.320 1.00 87.06 106 ILE A CA 1
ATOM 795 C C . ILE A 1 106 ? -5.457 -3.169 18.615 1.00 87.06 106 ILE A C 1
ATOM 797 O O . ILE A 1 106 ? -4.879 -2.219 18.095 1.00 87.06 106 ILE A O 1
ATOM 801 N N . GLY A 1 107 ? -6.500 -3.008 19.431 1.00 86.75 107 GLY A N 1
ATOM 802 C CA . GLY A 1 107 ? -7.061 -1.705 19.808 1.00 86.75 107 GLY A CA 1
ATOM 803 C C . GLY A 1 107 ? -8.065 -1.101 18.817 1.00 86.75 107 GLY A C 1
ATOM 804 O O . GLY A 1 107 ? -8.884 -0.291 19.236 1.00 86.75 107 GLY A O 1
ATOM 805 N N . ALA A 1 108 ? -8.071 -1.514 17.545 1.00 85.31 108 ALA A N 1
ATOM 806 C CA . ALA A 1 108 ? -9.015 -1.019 16.531 1.00 85.31 108 ALA A CA 1
ATOM 807 C C . ALA A 1 108 ? -10.102 -2.035 16.135 1.00 85.31 108 ALA A C 1
ATOM 809 O O . ALA A 1 108 ? -11.072 -1.668 15.461 1.00 85.31 108 ALA A O 1
ATOM 810 N N . GLY A 1 109 ? -9.946 -3.293 16.558 1.00 91.75 109 GLY A N 1
ATOM 811 C CA . GLY A 1 109 ? -10.853 -4.390 16.234 1.00 91.75 109 GLY A CA 1
ATOM 812 C C . GLY A 1 109 ? -10.626 -4.926 14.822 1.00 91.75 109 GLY A C 1
ATOM 813 O O . GLY A 1 109 ? -9.518 -4.868 14.291 1.00 91.75 109 GLY A O 1
ATOM 814 N N . VAL A 1 110 ? -11.683 -5.471 14.224 1.00 92.31 110 VAL A N 1
ATOM 815 C CA . VAL A 1 110 ? -11.669 -5.925 12.830 1.00 92.31 110 VAL A CA 1
ATOM 816 C C . VAL A 1 110 ? -11.992 -4.743 11.916 1.00 92.31 110 VAL A C 1
ATOM 818 O O . VAL A 1 110 ? -12.973 -4.030 12.132 1.00 92.31 110 VAL A O 1
ATOM 821 N N . LEU A 1 111 ? -11.150 -4.521 10.910 1.00 91.56 111 LEU A N 1
ATOM 822 C CA . LEU A 1 111 ? -11.353 -3.553 9.843 1.00 91.56 111 LEU A CA 1
ATOM 823 C C . LEU A 1 111 ? -11.778 -4.287 8.576 1.00 91.56 111 LEU A C 1
ATOM 825 O O . LEU A 1 111 ? -11.078 -5.188 8.108 1.00 91.56 111 LEU A O 1
ATOM 829 N N . ASP A 1 112 ? -12.922 -3.884 8.033 1.00 94.06 112 ASP A N 1
ATOM 830 C CA . ASP A 1 112 ? -13.333 -4.241 6.682 1.00 94.06 112 ASP A CA 1
ATOM 831 C C . ASP A 1 112 ? -12.662 -3.325 5.644 1.00 94.06 112 ASP A C 1
ATOM 833 O O . ASP A 1 112 ? -11.978 -2.351 5.976 1.00 94.06 112 ASP A O 1
ATOM 837 N N . LYS A 1 113 ? -12.854 -3.657 4.365 1.00 94.31 113 LYS A N 1
ATOM 838 C CA . LYS A 1 113 ? -12.296 -2.910 3.233 1.00 94.31 113 LYS A CA 1
ATOM 839 C C . LYS A 1 113 ? -12.645 -1.419 3.275 1.00 94.31 113 LYS A C 1
ATOM 841 O O . LYS A 1 113 ? -11.759 -0.583 3.123 1.00 94.31 113 LYS A O 1
ATOM 846 N N . GLN A 1 114 ? -13.923 -1.083 3.455 1.00 94.19 114 GLN A N 1
ATOM 847 C CA . GLN A 1 114 ? -14.392 0.302 3.362 1.00 94.19 114 GLN A CA 1
ATOM 848 C C . GLN A 1 114 ? -13.839 1.151 4.503 1.00 94.19 114 GLN A C 1
ATOM 850 O O . GLN A 1 114 ? -13.335 2.251 4.271 1.00 94.19 114 GLN A O 1
ATOM 855 N N . ARG A 1 115 ? -13.856 0.613 5.725 1.00 94.12 115 ARG A N 1
ATOM 856 C CA . ARG A 1 115 ? -13.259 1.261 6.886 1.00 94.12 115 ARG A CA 1
ATOM 857 C C . ARG A 1 115 ? -11.758 1.432 6.704 1.00 94.12 115 ARG A C 1
ATOM 859 O O . ARG A 1 115 ? -11.251 2.513 6.966 1.00 94.12 115 ARG A O 1
ATOM 866 N N . ALA A 1 116 ? -11.045 0.414 6.225 1.00 94.75 116 ALA A N 1
ATOM 867 C CA . ALA A 1 116 ? -9.605 0.515 6.003 1.00 94.75 116 ALA A CA 1
ATOM 868 C C . ALA A 1 116 ? -9.247 1.613 4.991 1.00 94.75 116 ALA A C 1
ATOM 870 O O . ALA A 1 116 ? -8.348 2.406 5.259 1.00 94.75 116 ALA A O 1
ATOM 871 N N . ILE A 1 117 ? -9.991 1.720 3.884 1.00 95.19 117 ILE A N 1
ATOM 872 C CA . ILE A 1 117 ? -9.815 2.803 2.906 1.00 95.19 117 ILE A CA 1
ATOM 873 C C . ILE A 1 117 ? -10.061 4.166 3.564 1.00 95.19 117 ILE A C 1
ATOM 875 O O . ILE A 1 117 ? -9.232 5.061 3.435 1.00 95.19 117 ILE A O 1
ATOM 879 N N . ALA A 1 118 ? -11.149 4.328 4.322 1.00 95.69 118 ALA A N 1
ATOM 880 C CA . ALA A 1 118 ? -11.453 5.591 4.997 1.00 95.69 118 ALA A CA 1
ATOM 881 C C . ALA A 1 118 ? -10.370 5.997 6.017 1.00 95.69 118 ALA A C 1
ATOM 883 O O . ALA A 1 118 ? -9.972 7.161 6.087 1.00 95.69 118 ALA A O 1
ATOM 884 N N . GLU A 1 119 ? -9.856 5.041 6.792 1.00 95.62 119 GLU A N 1
ATOM 885 C CA . GLU A 1 119 ? -8.788 5.272 7.772 1.00 95.62 119 GLU A CA 1
ATOM 886 C C . GLU A 1 119 ? -7.478 5.680 7.079 1.00 95.62 119 GLU A C 1
ATOM 888 O O . GLU A 1 119 ? -6.814 6.615 7.528 1.00 95.62 119 GLU A O 1
ATOM 893 N N . VAL A 1 120 ? -7.128 5.022 5.966 1.00 95.50 120 VAL A N 1
ATOM 894 C CA . VAL A 1 120 ? -5.948 5.341 5.143 1.00 95.50 120 VAL A CA 1
ATOM 895 C C . VAL A 1 120 ? -6.064 6.734 4.528 1.00 95.50 120 VAL A C 1
ATOM 897 O O . VAL A 1 120 ? -5.145 7.536 4.681 1.00 95.50 120 VAL A O 1
ATOM 900 N N . MET A 1 121 ? -7.203 7.055 3.909 1.00 95.00 121 MET A N 1
ATOM 901 C CA . MET A 1 121 ? -7.426 8.349 3.253 1.00 95.00 121 MET A CA 1
ATOM 902 C C . MET A 1 121 ? -7.500 9.513 4.247 1.00 95.00 121 MET A C 1
ATOM 904 O O . MET A 1 121 ? -7.040 10.609 3.949 1.00 95.00 121 MET A O 1
ATOM 908 N N . SER A 1 122 ? -8.033 9.285 5.450 1.00 94.94 122 SER A N 1
ATOM 909 C CA . SER A 1 122 ? -8.023 10.285 6.532 1.00 94.94 122 SER A CA 1
ATOM 910 C C . SER A 1 122 ? -6.680 10.386 7.260 1.00 94.94 122 SER A C 1
ATOM 912 O O . SER A 1 122 ? -6.522 11.217 8.155 1.00 94.94 122 SER A O 1
ATOM 914 N N . TYR A 1 123 ? -5.716 9.530 6.906 1.00 93.69 123 TYR A N 1
ATOM 915 C CA . TYR A 1 123 ? -4.404 9.435 7.534 1.00 93.69 123 TYR A CA 1
ATOM 916 C C . TYR A 1 123 ? -4.469 9.334 9.067 1.00 93.69 123 TYR A C 1
ATOM 918 O O . TYR A 1 123 ? -3.671 9.917 9.813 1.00 93.69 123 TYR A O 1
ATOM 926 N N . SER A 1 124 ? -5.450 8.575 9.558 1.00 94.38 124 SER A N 1
ATOM 927 C CA . SER A 1 124 ? -5.656 8.376 10.988 1.00 94.38 124 SER A CA 1
ATOM 928 C C . SER A 1 124 ? -4.465 7.640 11.624 1.00 94.38 124 SER A C 1
ATOM 930 O O . SER A 1 124 ? -3.525 7.202 10.958 1.00 94.38 124 SER A O 1
ATOM 932 N N . LYS A 1 125 ? -4.460 7.459 12.951 1.00 93.81 125 LYS A N 1
ATOM 933 C CA . LYS A 1 125 ? -3.446 6.597 13.598 1.00 93.81 125 LYS A CA 1
ATOM 934 C C . LYS A 1 125 ? -3.459 5.172 13.020 1.00 93.81 125 LYS A C 1
ATOM 936 O O . LYS A 1 125 ? -2.401 4.573 12.875 1.00 93.81 125 LYS A O 1
ATOM 941 N N . ILE A 1 126 ? -4.645 4.670 12.677 1.00 93.44 126 ILE A N 1
ATOM 942 C CA . ILE A 1 126 ? -4.842 3.355 12.065 1.00 93.44 126 ILE A CA 1
ATOM 943 C C . ILE A 1 126 ? -4.398 3.388 10.600 1.00 93.44 126 ILE A C 1
ATOM 945 O O . ILE A 1 126 ? -3.615 2.539 10.185 1.00 93.44 126 ILE A O 1
ATOM 949 N N . GLY A 1 127 ? -4.834 4.396 9.841 1.00 93.00 127 GLY A N 1
ATOM 950 C CA . GLY A 1 127 ? -4.457 4.568 8.439 1.00 93.00 127 GLY A CA 1
ATOM 951 C C . GLY A 1 127 ? -2.954 4.661 8.228 1.00 93.00 127 GLY A C 1
ATOM 952 O O . GLY A 1 127 ? -2.411 3.978 7.369 1.00 93.00 127 GLY A O 1
ATOM 953 N N . ARG A 1 128 ? -2.260 5.429 9.073 1.00 94.62 128 ARG A N 1
ATOM 954 C CA . ARG A 1 128 ? -0.793 5.517 9.066 1.00 94.62 128 ARG A CA 1
ATOM 955 C C . ARG A 1 128 ? -0.126 4.164 9.255 1.00 94.62 128 ARG A C 1
ATOM 957 O O . ARG A 1 128 ? 0.765 3.817 8.489 1.00 94.62 128 ARG A O 1
ATOM 964 N N . ALA A 1 129 ? -0.590 3.386 10.231 1.00 92.75 129 ALA A N 1
ATOM 965 C CA . ALA A 1 129 ? -0.066 2.046 10.462 1.00 92.75 129 ALA A CA 1
ATOM 966 C C . ALA A 1 129 ? -0.299 1.131 9.247 1.00 92.75 129 ALA A C 1
ATOM 968 O O . ALA A 1 129 ? 0.609 0.404 8.851 1.00 92.75 129 ALA A O 1
ATOM 969 N N . LEU A 1 130 ? -1.479 1.200 8.619 1.00 93.25 130 LEU A N 1
ATOM 970 C CA . LEU A 1 130 ? -1.778 0.448 7.396 1.00 93.25 130 LEU A CA 1
ATOM 971 C C . LEU A 1 130 ? -0.857 0.850 6.238 1.00 93.25 130 LEU A C 1
ATOM 973 O O . LEU A 1 130 ? -0.302 -0.025 5.579 1.00 93.25 130 LEU A O 1
ATOM 977 N N . VAL A 1 131 ? -0.636 2.152 6.033 1.00 94.25 131 VAL A N 1
ATOM 978 C CA . VAL A 1 131 ? 0.287 2.665 5.009 1.00 94.25 131 VAL A CA 1
ATOM 979 C C . VAL A 1 131 ? 1.707 2.151 5.248 1.00 94.25 131 VAL A C 1
ATOM 981 O O . VAL A 1 131 ? 2.341 1.652 4.323 1.00 94.25 131 VAL A O 1
ATOM 984 N N . GLU A 1 132 ? 2.209 2.208 6.482 1.00 93.19 132 GLU A N 1
ATOM 985 C CA . GLU A 1 132 ? 3.556 1.728 6.813 1.00 93.19 132 GLU A CA 1
ATOM 986 C C . GLU A 1 132 ? 3.726 0.218 6.604 1.00 93.19 132 GLU A C 1
ATOM 988 O O . GLU A 1 132 ? 4.762 -0.232 6.104 1.00 93.19 132 GLU A O 1
ATOM 993 N N . ILE A 1 133 ? 2.727 -0.576 7.004 1.00 91.94 133 ILE A N 1
ATOM 994 C CA . ILE A 1 133 ? 2.733 -2.031 6.812 1.00 91.94 133 ILE A CA 1
ATOM 995 C C . ILE A 1 133 ? 2.766 -2.353 5.320 1.00 91.94 133 ILE A C 1
ATOM 997 O O . ILE A 1 133 ? 3.617 -3.127 4.876 1.00 91.94 133 ILE A O 1
ATOM 1001 N N . GLU A 1 134 ? 1.886 -1.725 4.545 1.00 92.00 134 GLU A N 1
ATOM 1002 C CA . GLU A 1 134 ? 1.789 -1.971 3.113 1.00 92.00 134 GLU A CA 1
ATOM 1003 C C . GLU A 1 134 ? 3.071 -1.539 2.395 1.00 92.00 134 GLU A C 1
ATOM 1005 O O . GLU A 1 134 ? 3.585 -2.285 1.573 1.00 92.00 134 GLU A O 1
ATOM 1010 N N . GLN A 1 135 ? 3.672 -0.401 2.754 1.00 92.62 135 GLN A N 1
ATOM 1011 C CA . GLN A 1 135 ? 4.953 0.027 2.181 1.00 92.62 135 GLN A CA 1
ATOM 1012 C C . GLN A 1 135 ? 6.085 -0.964 2.442 1.00 92.62 135 GLN A C 1
ATOM 1014 O O . GLN A 1 135 ? 6.883 -1.250 1.548 1.00 92.62 135 GLN A O 1
ATOM 1019 N N . LYS A 1 136 ? 6.171 -1.512 3.660 1.00 91.19 136 LYS A N 1
ATOM 1020 C CA . LYS A 1 136 ? 7.151 -2.561 3.979 1.00 91.19 136 LYS A CA 1
ATOM 1021 C C . LYS A 1 136 ? 6.902 -3.813 3.145 1.00 91.19 136 LYS A C 1
ATOM 1023 O O . LYS A 1 136 ? 7.857 -4.408 2.648 1.00 91.19 136 LYS A O 1
ATOM 1028 N N . MET A 1 137 ? 5.638 -4.189 2.969 1.00 91.00 137 MET A N 1
ATOM 1029 C CA . MET A 1 137 ? 5.258 -5.332 2.147 1.00 91.00 137 MET A CA 1
ATOM 1030 C C . MET A 1 137 ? 5.585 -5.103 0.665 1.00 91.00 137 MET A C 1
ATOM 1032 O O . MET A 1 137 ? 6.208 -5.968 0.056 1.00 91.00 137 MET A O 1
ATOM 1036 N N . ILE A 1 138 ? 5.237 -3.945 0.096 1.00 91.94 138 ILE A N 1
ATOM 1037 C CA . ILE A 1 138 ? 5.557 -3.583 -1.291 1.00 91.94 138 ILE A CA 1
ATOM 1038 C C . ILE A 1 138 ? 7.071 -3.632 -1.495 1.00 91.94 138 ILE A C 1
ATOM 1040 O O . ILE A 1 138 ? 7.530 -4.321 -2.398 1.00 91.94 138 ILE A O 1
ATOM 1044 N N . ASN A 1 139 ? 7.856 -2.997 -0.619 1.00 91.31 139 ASN A N 1
ATOM 1045 C CA . ASN A 1 139 ? 9.319 -3.050 -0.685 1.00 91.31 139 ASN A CA 1
ATOM 1046 C C . ASN A 1 139 ? 9.853 -4.487 -0.665 1.00 91.31 139 ASN A C 1
ATOM 1048 O O . ASN A 1 139 ? 10.774 -4.818 -1.407 1.00 91.31 139 ASN A O 1
ATOM 1052 N N . HIS A 1 140 ? 9.291 -5.349 0.184 1.00 89.69 140 HIS A N 1
ATOM 1053 C CA . HIS A 1 140 ? 9.685 -6.752 0.236 1.00 89.69 140 HIS A CA 1
ATOM 1054 C C . HIS A 1 140 ? 9.374 -7.486 -1.077 1.00 89.69 140 HIS A C 1
ATOM 1056 O O . HIS A 1 140 ? 10.215 -8.235 -1.573 1.00 89.69 140 HIS A O 1
ATOM 1062 N N . ILE A 1 141 ? 8.195 -7.249 -1.655 1.00 90.25 141 ILE A N 1
ATOM 1063 C CA . ILE A 1 141 ? 7.769 -7.866 -2.914 1.00 90.25 141 ILE A CA 1
ATOM 1064 C C . ILE A 1 141 ? 8.610 -7.352 -4.090 1.00 90.25 141 ILE A C 1
ATOM 1066 O O . ILE A 1 141 ? 9.056 -8.164 -4.892 1.00 90.25 141 ILE A O 1
ATOM 1070 N N . VAL A 1 142 ? 8.889 -6.047 -4.162 1.00 89.19 142 VAL A N 1
ATOM 1071 C CA . VAL A 1 142 ? 9.746 -5.438 -5.194 1.00 89.19 142 VAL A CA 1
ATOM 1072 C C . VAL A 1 142 ? 11.158 -6.014 -5.136 1.00 89.19 142 VAL A C 1
ATOM 1074 O O . VAL A 1 142 ? 11.658 -6.487 -6.149 1.00 89.19 142 VAL A O 1
ATOM 1077 N N . LYS A 1 143 ? 11.779 -6.075 -3.950 1.00 87.94 143 LYS A N 1
ATOM 1078 C CA . LYS A 1 143 ? 13.113 -6.682 -3.783 1.00 87.94 143 LYS A CA 1
ATOM 1079 C C . LYS A 1 143 ? 13.145 -8.133 -4.241 1.00 87.94 143 LYS A C 1
ATOM 1081 O O . LYS A 1 143 ? 14.056 -8.555 -4.945 1.00 87.94 143 LYS A O 1
ATOM 1086 N N . LYS A 1 144 ? 12.118 -8.897 -3.868 1.00 87.62 144 LYS A N 1
ATOM 1087 C CA . LYS A 1 144 ? 11.982 -10.289 -4.290 1.00 87.62 144 LYS A CA 1
ATOM 1088 C C . LYS A 1 144 ? 11.803 -10.413 -5.805 1.00 87.62 144 LYS A C 1
ATOM 1090 O O . LYS A 1 144 ? 12.385 -11.313 -6.398 1.00 87.62 144 LYS A O 1
ATOM 1095 N N . ALA A 1 145 ? 11.024 -9.525 -6.417 1.00 86.06 145 ALA A N 1
ATOM 1096 C CA . ALA A 1 145 ? 10.782 -9.504 -7.855 1.00 86.06 145 ALA A CA 1
ATOM 1097 C C . ALA A 1 145 ? 12.038 -9.113 -8.651 1.00 86.06 145 ALA A C 1
ATOM 1099 O O . ALA A 1 145 ? 12.300 -9.700 -9.694 1.00 86.06 145 ALA A O 1
ATOM 1100 N N . ALA A 1 146 ? 12.846 -8.194 -8.119 1.00 83.12 146 ALA A N 1
ATOM 1101 C CA . ALA A 1 146 ? 14.132 -7.789 -8.682 1.00 83.12 146 ALA A CA 1
ATOM 1102 C C . ALA A 1 146 ? 15.251 -8.837 -8.496 1.00 83.12 146 ALA A C 1
ATOM 1104 O O . ALA A 1 146 ? 16.377 -8.623 -8.937 1.00 83.12 146 ALA A O 1
ATOM 1105 N N . GLY A 1 147 ? 14.975 -9.967 -7.832 1.00 77.94 147 GLY A N 1
ATOM 1106 C CA . GLY A 1 147 ? 15.975 -11.003 -7.562 1.00 77.94 147 GLY A CA 1
ATOM 1107 C C . GLY A 1 147 ? 16.953 -10.655 -6.434 1.00 77.94 147 GLY A C 1
ATOM 1108 O O . GLY A 1 147 ? 17.921 -11.382 -6.214 1.00 77.94 147 GLY A O 1
ATOM 1109 N N . GLU A 1 148 ? 16.699 -9.590 -5.667 1.00 65.06 148 GLU A N 1
ATOM 1110 C CA . GLU A 1 148 ? 17.471 -9.233 -4.476 1.00 65.06 148 GLU A CA 1
ATOM 1111 C C . GLU A 1 148 ? 17.060 -10.118 -3.287 1.00 65.06 148 GLU A C 1
ATOM 1113 O O . GLU A 1 148 ? 16.486 -9.676 -2.288 1.00 65.06 148 GLU A O 1
ATOM 1118 N N . THR A 1 149 ? 17.346 -11.417 -3.371 1.00 53.34 149 THR A N 1
ATOM 1119 C CA . THR A 1 149 ? 17.373 -12.272 -2.182 1.00 53.34 149 THR A CA 1
ATOM 1120 C C . THR A 1 149 ? 18.557 -11.842 -1.329 1.00 53.34 149 THR A C 1
ATOM 1122 O O . THR A 1 149 ? 19.703 -12.140 -1.656 1.00 53.34 149 THR A O 1
ATOM 1125 N N . GLY A 1 150 ? 18.282 -11.110 -0.248 1.00 48.41 150 GLY A N 1
ATOM 1126 C CA . GLY A 1 150 ? 19.276 -10.732 0.749 1.00 48.41 150 GLY A CA 1
ATOM 1127 C C . GLY A 1 150 ? 19.978 -11.960 1.329 1.00 48.41 150 GLY A C 1
ATOM 1128 O O . GLY A 1 150 ? 19.502 -12.559 2.287 1.00 48.41 150 GLY A O 1
ATOM 1129 N N . VAL A 1 151 ? 21.117 -12.310 0.740 1.00 44.81 151 VAL A N 1
ATOM 1130 C CA . VAL A 1 151 ? 22.169 -13.127 1.338 1.00 44.81 151 VAL A CA 1
ATOM 1131 C C . VAL A 1 151 ? 23.392 -12.228 1.432 1.00 44.81 151 VAL A C 1
ATOM 1133 O O . VAL A 1 151 ? 24.156 -12.120 0.475 1.00 44.81 151 VAL A O 1
ATOM 1136 N N . LYS A 1 152 ? 23.543 -11.556 2.574 1.00 33.94 152 LYS A N 1
ATOM 1137 C CA . LYS A 1 152 ? 24.828 -11.141 3.143 1.00 33.94 152 LYS A CA 1
ATOM 1138 C C . LYS A 1 152 ? 24.718 -11.180 4.657 1.00 33.94 152 LYS A C 1
ATOM 1140 O O . LYS A 1 152 ? 23.716 -10.636 5.171 1.00 33.94 152 LYS A O 1
#

Foldseek 3Di:
DDDDDDDDDDDDDDDDDDDDDDDDPPPPPPPPDPPDPDPDQDPDDDPLQQQQFLFAFPVLPHTDGLVLLLDPVTHTDDPVPDDLQRLLVSLLRRLVSDPFDWDQDPPPGIDDSVRQNVCLNVVHPSNVVSSVVVNVVSVVVSCVSNVVPDDD

Sequence (152 aa):
MATSSTKKKTKPSTKKAAKKASKKTATAKYVNAAAKAQAAEAPPIPDRQWDLPASYCADGNQLATLREVVDPNVPTMSLSELSQEQRAELVAKRIEAQPNFQIAMIGAGVLDKQRAIAEVMSYSKIGRALVEIEQKMINHIVKKAAGETGVK

Solvent-accessible surface area (backbone atoms only — not comparable to full-atom values): 9800 Å² total; per-residue (Å²): 134,88,83,83,90,86,92,81,89,83,86,87,91,89,79,88,78,90,78,90,77,83,86,81,83,79,80,75,76,76,68,89,79,66,95,70,77,61,91,70,72,74,77,76,83,56,72,73,59,41,72,32,61,61,41,29,28,65,85,70,81,45,78,22,27,38,55,44,66,64,34,90,87,43,67,50,45,54,80,84,75,49,50,74,66,57,45,25,50,48,46,36,53,43,51,66,72,40,91,86,46,72,48,79,40,92,96,72,46,74,35,45,51,68,58,46,37,51,30,23,70,68,56,35,83,65,12,46,50,52,40,54,53,50,50,55,49,45,52,52,50,50,35,53,71,66,64,56,70,89,82,128

Mean predicted aligned error: 14.87 Å

Radius of gyration: 29.87 Å; Cα contacts (8 Å, |Δi|>4): 134; chains: 1; bounding box: 66×54×85 Å

Nearest PDB structures (foldseek):
  3p0h-assembly2_B  TM=4.038E-01  e=3.888E+00  Leishmania major
  8uha-assembly1_W  TM=3.735E-01  e=9.516E+00  Homo sapiens
  5usf-assembly2_B  TM=2.717E-01  e=5.904E+00  Leishmania donovani BPK282A1
  3p0j-assembly3_C  TM=2.257E-01  e=8.965E+00  Leishmania major